Protein AF-A0A453E9M5-F1 (afdb_monomer)

Solvent-accessible surface area (backbone atoms only — not comparable to full-atom values): 5979 Å² total; per-residue (Å²): 137,91,83,79,86,79,77,72,76,74,71,51,73,65,53,68,42,48,50,63,43,42,73,64,14,49,48,66,57,47,83,81,35,66,73,52,43,52,53,64,67,32,86,74,74,57,51,57,67,56,50,50,56,57,51,73,78,44,69,55,86,78,51,45,27,92,80,68,82,53,70,74,56,44,72,76,41,79,74,75,88,73,83,88,74,64,69,67,80,88,134

Sequence (91 aa):
MAAEASSSSAFSEDDSLLRPLAARGWRFRDAADESIQALLHAPPSPSPEALEADLLDTDLRLFGGKSLPDRAAATATKRLFYLHGPIVLQV

Secondary structure (DSSP, 8-state):
------------HHHHHHHHHHHHT--BS-TT-HHHHHHHTPSSPPPHHHHHHHHHTS-HHHHB---SPPHHHHHHSS------S------

Structure (mmCIF, N/CA/C/O backbone):
data_AF-A0A453E9M5-F1
#
_entry.id   AF-A0A453E9M5-F1
#
loop_
_atom_site.group_PDB
_atom_site.id
_atom_site.type_symbol
_atom_site.label_atom_id
_atom_site.label_alt_id
_atom_site.label_comp_id
_atom_site.label_asym_id
_atom_site.label_entity_id
_atom_site.label_seq_id
_atom_site.pdbx_PDB_ins_code
_atom_site.Cartn_x
_atom_site.Cartn_y
_atom_site.Cartn_z
_atom_site.occupancy
_atom_site.B_iso_or_equiv
_atom_site.auth_seq_id
_atom_site.auth_comp_id
_atom_site.auth_asym_id
_atom_site.auth_atom_id
_atom_site.pdbx_PDB_model_num
ATOM 1 N N . MET A 1 1 ? 2.591 46.749 -11.349 1.00 40.81 1 MET A N 1
ATOM 2 C CA . MET A 1 1 ? 2.025 45.899 -12.413 1.00 40.81 1 MET A CA 1
ATOM 3 C C . MET A 1 1 ? 1.955 44.494 -11.841 1.00 40.81 1 MET A C 1
ATOM 5 O O . MET A 1 1 ? 2.984 43.997 -11.405 1.00 40.81 1 MET A O 1
ATOM 9 N N . ALA A 1 2 ? 0.750 43.951 -11.686 1.00 54.38 2 ALA A N 1
ATOM 10 C CA . ALA A 1 2 ? 0.519 42.585 -11.225 1.00 54.38 2 ALA A CA 1
ATOM 11 C C . ALA A 1 2 ? 0.605 41.624 -12.421 1.00 54.38 2 ALA A C 1
ATOM 13 O O . ALA A 1 2 ? 0.095 41.973 -13.483 1.00 54.38 2 ALA A O 1
ATOM 14 N N . ALA A 1 3 ? 1.226 40.458 -12.238 1.00 42.62 3 ALA A N 1
ATOM 15 C CA . ALA A 1 3 ? 1.019 39.246 -13.041 1.00 42.62 3 ALA A CA 1
ATOM 16 C C . ALA A 1 3 ? 1.637 38.069 -12.261 1.00 42.62 3 ALA A C 1
ATOM 18 O O . ALA A 1 3 ? 2.843 38.025 -12.048 1.00 42.62 3 ALA A O 1
ATOM 19 N N . GLU A 1 4 ? 0.811 37.363 -11.495 1.00 37.88 4 GLU A N 1
ATOM 20 C CA . GLU A 1 4 ? 0.271 36.030 -11.811 1.00 37.88 4 GLU A CA 1
ATOM 21 C C . GLU A 1 4 ? 1.140 34.910 -11.230 1.00 37.88 4 GLU A C 1
ATOM 23 O O . GLU A 1 4 ? 2.121 34.443 -11.801 1.00 37.88 4 GLU A O 1
ATOM 28 N N . ALA A 1 5 ? 0.723 34.474 -10.042 1.00 46.59 5 ALA A N 1
ATOM 29 C CA . ALA A 1 5 ? 1.101 33.198 -9.477 1.00 46.59 5 ALA A CA 1
ATOM 30 C C . ALA A 1 5 ? 0.525 32.083 -10.362 1.00 46.59 5 ALA A C 1
ATOM 32 O O . ALA A 1 5 ? -0.596 31.631 -10.151 1.00 46.59 5 ALA A O 1
ATOM 33 N N . SER A 1 6 ? 1.306 31.600 -11.327 1.00 41.66 6 SER A N 1
ATOM 34 C CA . SER A 1 6 ? 1.103 30.252 -11.861 1.00 41.66 6 SER A CA 1
ATOM 35 C C . SER A 1 6 ? 1.638 29.255 -10.838 1.00 41.66 6 SER A C 1
ATOM 37 O O . SER A 1 6 ? 2.715 28.686 -10.977 1.00 41.66 6 SER A O 1
ATOM 39 N N . SER A 1 7 ? 0.869 29.057 -9.768 1.00 45.75 7 SER A N 1
ATOM 40 C CA . SER A 1 7 ? 0.990 27.867 -8.927 1.00 45.75 7 SER A CA 1
ATOM 41 C C . SER A 1 7 ? 0.338 26.701 -9.665 1.00 45.75 7 SER A C 1
ATOM 43 O O . SER A 1 7 ? -0.700 26.188 -9.257 1.00 45.75 7 SER A O 1
ATOM 45 N N . SER A 1 8 ? 0.931 26.298 -10.791 1.00 41.78 8 SER A N 1
ATOM 46 C CA . SER A 1 8 ? 0.707 24.951 -11.293 1.00 41.78 8 SER A CA 1
ATOM 47 C C . SER A 1 8 ? 1.452 24.056 -10.317 1.00 41.78 8 SER A C 1
ATOM 49 O O . SER A 1 8 ? 2.666 23.907 -10.414 1.00 41.78 8 SER A O 1
ATOM 51 N N . SER A 1 9 ? 0.739 23.555 -9.308 1.00 43.97 9 SER A N 1
ATOM 52 C CA . SER A 1 9 ? 1.186 22.419 -8.511 1.00 43.97 9 SER A CA 1
ATOM 53 C C . SER A 1 9 ? 1.486 21.309 -9.510 1.00 43.97 9 SER A C 1
ATOM 55 O O . SER A 1 9 ? 0.570 20.613 -9.943 1.00 43.97 9 SER A O 1
ATOM 57 N N . ALA A 1 10 ? 2.739 21.214 -9.959 1.00 41.97 10 ALA A N 1
ATOM 58 C CA . ALA A 1 10 ? 3.233 20.058 -10.672 1.00 41.97 10 ALA A CA 1
ATOM 59 C C . ALA A 1 10 ? 3.035 18.904 -9.696 1.00 41.97 10 ALA A C 1
ATOM 61 O O . ALA A 1 10 ? 3.772 18.768 -8.723 1.00 41.97 10 ALA A O 1
ATOM 62 N N . PHE A 1 11 ? 1.942 18.168 -9.868 1.00 47.19 11 PHE A N 1
ATOM 63 C CA . PHE A 1 11 ? 1.780 16.901 -9.192 1.00 47.19 11 PHE A CA 1
ATOM 64 C C . PHE A 1 11 ? 2.952 16.063 -9.683 1.00 47.19 11 PHE A C 1
ATOM 66 O O . PHE A 1 11 ? 3.053 15.825 -10.888 1.00 47.19 11 PHE A O 1
ATOM 73 N N . SER A 1 12 ? 3.886 15.733 -8.789 1.00 62.75 12 SER A N 1
ATOM 74 C CA . SER A 1 12 ? 5.003 14.854 -9.124 1.00 62.75 12 SER A CA 1
ATOM 75 C C . SER A 1 12 ? 4.443 13.603 -9.803 1.00 62.75 12 SER A C 1
ATOM 77 O O . SER A 1 12 ? 3.357 13.152 -9.434 1.00 62.75 12 SER A O 1
ATOM 79 N N . GLU A 1 13 ? 5.135 13.045 -10.796 1.00 67.94 13 GLU A N 1
ATOM 80 C CA . GLU A 1 13 ? 4.691 11.813 -11.469 1.00 67.94 13 GLU A CA 1
ATOM 81 C C . GLU A 1 13 ? 4.394 10.697 -10.448 1.00 67.94 13 GLU A C 1
ATOM 83 O O . GLU A 1 13 ? 3.404 9.979 -10.582 1.00 67.94 13 GLU A O 1
ATOM 88 N N . ASP A 1 14 ? 5.137 10.670 -9.343 1.00 76.62 14 ASP A N 1
ATOM 89 C CA . ASP A 1 14 ? 4.906 9.837 -8.161 1.00 76.62 14 ASP A CA 1
ATOM 90 C C . ASP A 1 14 ? 3.483 9.960 -7.597 1.00 76.62 14 ASP A C 1
ATOM 92 O O . ASP A 1 14 ? 2.838 8.963 -7.281 1.00 76.62 14 ASP A O 1
ATOM 96 N N . ASP A 1 15 ? 2.939 11.175 -7.515 1.00 81.19 15 ASP A N 1
ATOM 97 C CA . ASP A 1 15 ? 1.580 11.428 -7.028 1.00 81.19 15 ASP A CA 1
ATOM 98 C C . ASP A 1 15 ? 0.538 10.809 -7.977 1.00 81.19 15 ASP A C 1
ATOM 100 O O . ASP A 1 15 ? -0.519 10.354 -7.543 1.00 81.19 15 ASP A O 1
ATOM 104 N N . SER A 1 16 ? 0.844 10.693 -9.274 1.00 87.31 16 SER A N 1
ATOM 105 C CA . SER A 1 16 ? -0.040 10.023 -10.235 1.00 87.31 1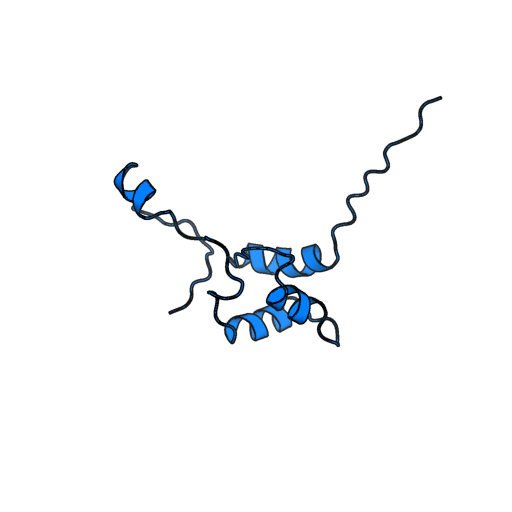6 SER A CA 1
ATOM 106 C C . SER A 1 16 ? -0.105 8.500 -10.041 1.00 87.31 16 SER A C 1
ATOM 108 O O . SER A 1 16 ? -1.170 7.918 -10.253 1.00 87.31 16 SER A O 1
ATOM 110 N N . LEU A 1 17 ? 0.980 7.870 -9.570 1.00 90.00 17 LEU A N 1
ATOM 111 C CA . LEU A 1 17 ? 1.053 6.430 -9.283 1.00 90.00 17 LEU A CA 1
ATOM 112 C C . LEU A 1 17 ? 0.551 6.087 -7.873 1.00 90.00 17 LEU A C 1
ATOM 114 O O . LEU A 1 17 ? -0.151 5.091 -7.681 1.00 90.00 17 LEU A O 1
ATOM 118 N N . LEU A 1 18 ? 0.850 6.934 -6.884 1.00 91.56 18 LEU A N 1
ATOM 119 C CA . LEU A 1 18 ? 0.466 6.714 -5.488 1.00 91.56 18 LEU A CA 1
ATOM 120 C C . LEU A 1 18 ? -1.020 6.996 -5.225 1.00 91.56 18 LEU A C 1
ATOM 122 O O . LEU A 1 18 ? -1.624 6.346 -4.367 1.00 91.56 18 LEU A O 1
ATOM 126 N N . ARG A 1 19 ? -1.654 7.921 -5.960 1.00 92.56 19 ARG A N 1
ATOM 127 C CA . ARG A 1 19 ? -3.088 8.235 -5.798 1.00 92.56 19 ARG A CA 1
ATOM 128 C C . ARG A 1 19 ? -4.013 7.030 -6.028 1.00 92.56 19 ARG A C 1
ATOM 130 O O . ARG A 1 19 ? -4.856 6.784 -5.160 1.00 92.56 19 ARG A O 1
ATOM 137 N N . PRO A 1 20 ? -3.896 6.263 -7.131 1.00 94.81 20 PRO A N 1
ATOM 138 C CA . PRO A 1 20 ? -4.670 5.037 -7.321 1.00 94.81 20 PRO A CA 1
ATOM 139 C C . PRO A 1 20 ? -4.488 4.026 -6.184 1.00 94.81 20 PRO A C 1
ATOM 141 O O . PRO A 1 20 ? -5.471 3.462 -5.705 1.00 94.81 20 PRO A O 1
ATOM 144 N N . LEU A 1 21 ? -3.255 3.841 -5.702 1.00 94.94 21 LEU A N 1
ATOM 145 C CA . LEU A 1 21 ? -2.943 2.939 -4.588 1.00 94.94 21 LEU A CA 1
ATOM 146 C C . LEU A 1 21 ? -3.602 3.413 -3.285 1.00 94.94 21 LEU A C 1
ATOM 148 O O . LEU A 1 21 ? -4.226 2.628 -2.569 1.00 94.94 21 LEU A O 1
ATOM 152 N N . ALA A 1 22 ? -3.557 4.716 -3.001 1.00 93.75 22 ALA A N 1
ATOM 153 C CA . ALA A 1 22 ? -4.228 5.296 -1.842 1.00 93.75 22 ALA A CA 1
ATOM 154 C C . ALA A 1 22 ? -5.754 5.090 -1.888 1.00 93.75 22 ALA A C 1
ATOM 156 O O . ALA A 1 22 ? -6.366 4.802 -0.857 1.00 93.75 22 ALA A O 1
ATOM 157 N N . ALA A 1 23 ? -6.370 5.174 -3.074 1.00 94.88 23 ALA A N 1
ATOM 158 C CA . ALA A 1 23 ? -7.792 4.877 -3.265 1.00 94.88 23 ALA A CA 1
ATOM 159 C C . ALA A 1 23 ? -8.133 3.392 -3.022 1.00 94.88 23 ALA A C 1
ATOM 161 O O . ALA A 1 23 ? -9.244 3.084 -2.589 1.00 94.88 23 ALA A O 1
ATOM 162 N N . ARG A 1 24 ? -7.173 2.482 -3.241 1.00 95.88 24 ARG A N 1
ATOM 163 C CA . ARG A 1 24 ? -7.278 1.041 -2.933 1.00 95.88 24 ARG A CA 1
ATOM 164 C C . ARG A 1 24 ? -7.007 0.715 -1.456 1.00 95.88 24 ARG A C 1
ATOM 166 O O . ARG A 1 24 ? -7.246 -0.407 -1.024 1.00 95.88 24 ARG A O 1
ATOM 173 N N . GLY A 1 25 ? -6.583 1.696 -0.655 1.00 95.62 25 GLY A N 1
ATOM 174 C CA . GLY A 1 25 ? -6.375 1.553 0.790 1.00 95.62 25 GLY A CA 1
ATOM 175 C C . GLY A 1 25 ? -4.914 1.446 1.225 1.00 95.62 25 GLY A C 1
ATOM 176 O O . GLY A 1 25 ? -4.660 1.282 2.423 1.00 95.62 25 GLY A O 1
ATOM 177 N N . TRP A 1 26 ? -3.959 1.571 0.300 1.00 95.62 26 TRP A N 1
ATOM 178 C CA . TRP A 1 26 ? -2.541 1.658 0.642 1.00 95.62 26 TRP A CA 1
ATOM 179 C C . TRP A 1 26 ? -2.241 2.933 1.426 1.00 95.62 26 TRP A C 1
ATOM 181 O O . TRP A 1 26 ? -2.802 4.004 1.176 1.00 95.62 26 TRP A O 1
ATOM 191 N N . ARG A 1 27 ? -1.334 2.821 2.397 1.00 94.06 27 ARG A N 1
ATOM 192 C CA . ARG A 1 27 ? -0.851 3.949 3.193 1.00 94.06 27 ARG A CA 1
ATOM 193 C C . ARG A 1 27 ? 0.665 3.915 3.232 1.00 94.06 27 ARG A C 1
ATOM 195 O O . ARG A 1 27 ? 1.244 2.986 3.782 1.00 94.06 27 ARG A O 1
ATOM 202 N N . PHE A 1 28 ? 1.281 4.953 2.685 1.00 92.31 28 PHE A N 1
ATOM 203 C CA . PHE A 1 28 ? 2.728 5.147 2.663 1.00 92.31 28 PHE A CA 1
ATOM 204 C C . PHE A 1 28 ? 3.132 6.057 3.823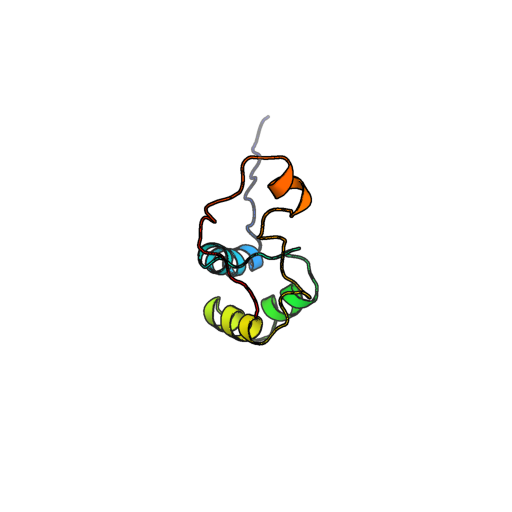 1.00 92.31 28 PHE A C 1
ATOM 206 O O . PHE A 1 28 ? 2.398 6.984 4.173 1.00 92.31 28 PHE A O 1
ATOM 213 N N . ARG A 1 29 ? 4.259 5.759 4.470 1.00 90.88 29 ARG A N 1
ATOM 214 C CA . ARG A 1 29 ? 4.794 6.562 5.579 1.00 90.88 29 ARG A CA 1
ATOM 215 C C . ARG A 1 29 ? 5.328 7.887 5.078 1.00 90.88 29 ARG A C 1
ATOM 217 O O . ARG A 1 29 ? 5.023 8.925 5.655 1.00 90.88 29 ARG A O 1
ATOM 224 N N . ASP A 1 30 ? 6.124 7.792 4.027 1.00 85.31 30 ASP A N 1
ATOM 225 C CA . ASP A 1 30 ? 6.746 8.896 3.332 1.00 85.31 30 ASP A CA 1
ATOM 226 C C . ASP A 1 30 ? 6.766 8.542 1.844 1.00 85.31 30 ASP A C 1
ATOM 228 O O . ASP A 1 30 ? 7.151 7.433 1.474 1.00 85.31 30 ASP A O 1
ATOM 232 N N . ALA A 1 31 ? 6.308 9.461 0.998 1.00 79.75 31 ALA A N 1
ATOM 233 C CA . ALA A 1 31 ? 6.400 9.287 -0.447 1.00 79.75 31 ALA A CA 1
ATOM 234 C C . ALA A 1 31 ? 7.860 9.371 -0.924 1.00 79.75 31 ALA A C 1
ATOM 236 O O . ALA A 1 31 ? 8.179 8.818 -1.969 1.00 79.75 31 ALA A O 1
ATOM 237 N N . ALA A 1 32 ? 8.740 10.014 -0.147 1.00 83.56 32 ALA A N 1
ATOM 238 C CA . ALA A 1 32 ? 10.174 10.109 -0.399 1.00 83.56 32 ALA A CA 1
ATOM 239 C C . ALA A 1 32 ? 10.986 8.945 0.206 1.00 83.56 32 ALA A C 1
ATOM 241 O O . ALA A 1 32 ? 12.215 8.992 0.194 1.00 83.56 32 ALA A O 1
ATOM 242 N N . ASP A 1 33 ? 10.330 7.913 0.750 1.00 85.62 33 ASP A N 1
ATOM 243 C CA . ASP A 1 33 ? 11.014 6.720 1.253 1.00 85.62 33 ASP A CA 1
ATOM 244 C C . ASP A 1 33 ? 11.813 6.044 0.126 1.00 85.62 33 ASP A C 1
ATOM 246 O O . ASP A 1 33 ? 11.270 5.795 -0.951 1.00 85.62 33 ASP A O 1
ATOM 250 N N . GLU A 1 34 ? 13.090 5.730 0.365 1.00 86.25 34 GLU A N 1
ATOM 251 C CA . GLU A 1 34 ? 13.988 5.186 -0.664 1.00 86.25 34 GLU A CA 1
ATOM 252 C C . GLU A 1 34 ? 13.462 3.885 -1.281 1.00 86.25 34 GLU A C 1
ATOM 254 O O . GLU A 1 34 ? 13.644 3.662 -2.476 1.00 86.25 34 GLU A O 1
ATOM 259 N N . SER A 1 35 ? 12.775 3.039 -0.503 1.00 85.19 35 SER A N 1
ATOM 260 C CA . SER A 1 35 ? 12.208 1.790 -1.021 1.00 85.19 35 SER A CA 1
ATOM 261 C C . SER A 1 35 ? 11.034 2.042 -1.968 1.00 85.19 35 SER A C 1
ATOM 263 O O . SER A 1 35 ? 10.912 1.371 -2.991 1.00 85.19 35 SER A O 1
ATOM 265 N N . ILE A 1 36 ? 10.218 3.060 -1.684 1.00 87.94 36 ILE A N 1
ATOM 266 C CA . ILE A 1 36 ? 9.112 3.482 -2.551 1.00 87.94 36 ILE A CA 1
ATOM 267 C C . ILE A 1 36 ? 9.634 4.196 -3.790 1.00 87.94 36 ILE A C 1
ATOM 269 O O . ILE A 1 36 ? 9.211 3.883 -4.898 1.00 87.94 36 ILE A O 1
ATOM 273 N N . GLN A 1 37 ? 10.589 5.103 -3.620 1.00 89.62 37 GLN A N 1
ATOM 274 C CA . GLN A 1 37 ? 11.223 5.834 -4.713 1.00 89.62 37 GLN A CA 1
ATOM 275 C C . GLN A 1 37 ? 11.950 4.889 -5.681 1.00 89.62 37 GLN A C 1
ATOM 277 O O . GLN A 1 37 ? 11.848 5.053 -6.896 1.00 89.62 37 GLN A O 1
ATOM 282 N N . ALA A 1 38 ? 12.615 3.846 -5.170 1.00 88.75 38 ALA A N 1
ATOM 283 C CA . ALA A 1 38 ? 13.242 2.822 -6.003 1.00 88.75 38 ALA A CA 1
ATOM 284 C C . ALA A 1 38 ? 12.226 2.065 -6.872 1.00 88.75 38 ALA A C 1
ATOM 286 O O . ALA A 1 38 ? 12.520 1.783 -8.032 1.00 88.75 38 ALA A O 1
ATOM 287 N N . LEU A 1 39 ? 11.037 1.767 -6.337 1.00 87.88 39 LEU A N 1
ATOM 288 C CA . LEU A 1 39 ? 9.966 1.113 -7.090 1.00 87.88 39 LEU A CA 1
ATOM 289 C C . LEU A 1 39 ? 9.310 2.071 -8.095 1.00 87.88 39 LEU A C 1
ATOM 291 O O . LEU A 1 39 ? 9.114 1.700 -9.247 1.00 87.88 39 LEU A O 1
ATOM 295 N N . LEU A 1 40 ? 9.028 3.318 -7.702 1.00 88.50 40 LEU A N 1
ATOM 296 C CA . LEU A 1 40 ? 8.420 4.340 -8.570 1.00 88.50 40 LEU A CA 1
ATOM 297 C C . LEU A 1 40 ? 9.278 4.665 -9.800 1.00 88.50 40 LEU A C 1
ATOM 299 O O . LEU A 1 40 ? 8.747 4.909 -10.885 1.00 88.50 40 LEU A O 1
ATOM 303 N N . HIS A 1 41 ? 10.601 4.647 -9.638 1.00 89.06 41 HIS A N 1
ATOM 304 C CA . HIS A 1 41 ? 11.561 4.960 -10.696 1.00 89.06 41 HIS A CA 1
ATOM 305 C C . HIS A 1 41 ? 12.233 3.723 -11.308 1.00 89.06 41 HIS A C 1
ATOM 307 O O . HIS A 1 41 ? 13.184 3.863 -12.085 1.00 89.06 41 HIS A O 1
ATOM 313 N N . ALA A 1 42 ? 11.753 2.515 -10.994 1.00 87.44 42 ALA A N 1
ATOM 314 C CA . ALA A 1 42 ? 12.239 1.293 -11.619 1.00 87.44 42 ALA A CA 1
ATOM 315 C C . ALA A 1 42 ? 11.975 1.338 -13.140 1.00 87.44 42 ALA A C 1
ATOM 317 O O . ALA A 1 42 ? 10.873 1.696 -13.556 1.00 87.44 42 ALA A O 1
ATOM 318 N N . PRO A 1 43 ? 12.961 1.016 -13.999 1.00 82.88 43 PRO A N 1
ATOM 319 C CA . PRO A 1 43 ? 12.750 0.940 -15.439 1.00 82.88 43 PRO A CA 1
ATOM 320 C C . PRO A 1 43 ? 12.232 -0.450 -15.863 1.00 82.88 43 PRO A C 1
ATOM 322 O O . PRO A 1 43 ? 12.823 -1.461 -15.475 1.00 82.88 43 PRO A O 1
ATOM 325 N N . PRO A 1 44 ? 11.216 -0.529 -16.745 1.00 85.69 44 PRO A N 1
ATOM 326 C CA . PRO A 1 44 ? 10.417 0.580 -17.274 1.00 85.69 44 PRO A CA 1
ATOM 327 C C . PRO A 1 44 ? 9.489 1.171 -16.204 1.00 85.69 44 PRO A C 1
ATOM 329 O O . PRO A 1 44 ? 9.048 0.434 -15.328 1.00 85.69 44 PRO A O 1
ATOM 332 N N . SER A 1 45 ? 9.166 2.469 -16.321 1.00 84.50 45 SER A N 1
ATOM 333 C CA . SER A 1 45 ? 8.257 3.151 -15.384 1.00 84.50 45 SER A CA 1
ATOM 334 C C . SER A 1 45 ? 6.991 2.308 -15.161 1.00 84.50 45 SER A C 1
ATOM 336 O O . SER A 1 45 ? 6.330 1.947 -16.146 1.00 84.50 45 SER A O 1
ATOM 338 N N . PRO A 1 46 ? 6.681 1.936 -13.906 1.00 89.25 46 PRO A N 1
ATOM 339 C CA . PRO A 1 46 ? 5.634 0.968 -13.627 1.00 89.25 46 PRO A CA 1
ATOM 340 C C . PRO A 1 46 ? 4.245 1.588 -13.788 1.00 89.25 46 PRO A C 1
ATOM 342 O O . PRO A 1 46 ? 4.027 2.771 -13.523 1.00 89.25 46 PRO A O 1
ATOM 345 N N . SER A 1 47 ? 3.264 0.766 -14.166 1.00 92.06 47 SER A N 1
ATOM 346 C CA . SER A 1 47 ? 1.857 1.134 -13.986 1.00 92.06 47 SER A CA 1
ATOM 347 C C . SER A 1 47 ? 1.459 0.999 -12.507 1.00 92.06 47 SER A C 1
ATOM 349 O O . SER A 1 47 ? 2.121 0.267 -11.764 1.00 92.06 47 SER A O 1
ATOM 351 N N . PRO A 1 48 ? 0.355 1.625 -12.057 1.00 92.00 48 PRO A N 1
ATOM 352 C CA . PRO A 1 48 ? -0.133 1.455 -10.687 1.00 92.00 48 PRO A CA 1
ATOM 353 C C . PRO A 1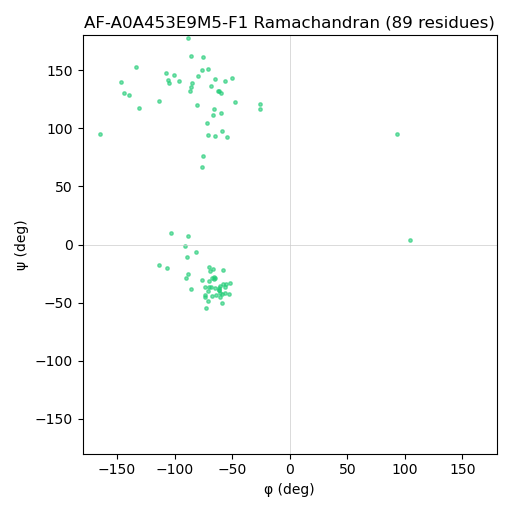 48 ? -0.372 -0.010 -10.295 1.00 92.00 48 PRO A C 1
ATOM 355 O O . PRO A 1 48 ? -0.161 -0.380 -9.148 1.00 92.00 48 PRO A O 1
ATOM 358 N N . GLU A 1 49 ? -0.806 -0.852 -11.235 1.00 94.62 49 GLU A N 1
ATOM 359 C CA . GLU A 1 49 ? -1.033 -2.289 -11.029 1.00 94.62 49 GLU A CA 1
ATOM 360 C C . GLU A 1 49 ? 0.274 -3.071 -10.876 1.00 94.62 49 GLU A C 1
ATOM 362 O O . GLU A 1 49 ? 0.344 -3.971 -10.046 1.00 94.62 49 GLU A O 1
ATOM 367 N N . ALA A 1 50 ? 1.302 -2.732 -11.661 1.00 93.19 50 ALA A N 1
ATOM 368 C CA . ALA A 1 50 ? 2.619 -3.353 -11.538 1.00 93.19 50 ALA A CA 1
ATOM 369 C C . ALA A 1 50 ? 3.277 -2.972 -10.206 1.00 93.19 50 ALA A C 1
ATOM 371 O O . ALA A 1 50 ? 3.744 -3.843 -9.481 1.00 93.19 50 ALA A O 1
ATOM 372 N N . LEU A 1 51 ? 3.205 -1.689 -9.840 1.00 93.38 51 LEU A N 1
ATOM 373 C CA . LEU A 1 51 ? 3.685 -1.210 -8.548 1.00 93.38 51 LEU A CA 1
ATOM 374 C C . LEU A 1 51 ? 2.933 -1.874 -7.387 1.00 93.38 51 LEU A C 1
ATOM 376 O O . LEU A 1 51 ? 3.551 -2.272 -6.407 1.00 93.38 51 LEU A O 1
ATOM 380 N N . GLU A 1 52 ? 1.609 -2.031 -7.488 1.00 94.94 52 GLU A N 1
ATOM 381 C CA . GLU A 1 52 ? 0.838 -2.760 -6.477 1.00 94.94 52 GLU A CA 1
ATOM 382 C C . GLU A 1 52 ? 1.320 -4.205 -6.321 1.00 94.94 52 GLU A C 1
ATOM 384 O O . GLU A 1 52 ? 1.452 -4.670 -5.193 1.00 94.94 52 GLU A O 1
ATOM 389 N N . ALA A 1 53 ? 1.612 -4.899 -7.425 1.00 94.62 53 ALA A N 1
ATOM 390 C CA . ALA A 1 53 ? 2.124 -6.266 -7.388 1.00 94.62 53 ALA A CA 1
ATOM 391 C C . ALA A 1 53 ? 3.469 -6.358 -6.649 1.00 94.62 53 ALA A C 1
ATOM 393 O O . ALA A 1 53 ? 3.611 -7.203 -5.771 1.00 94.62 53 ALA A O 1
ATOM 394 N N . ASP A 1 54 ? 4.404 -5.445 -6.920 1.00 93.19 54 ASP A N 1
ATOM 395 C CA . ASP A 1 54 ? 5.698 -5.411 -6.224 1.00 93.19 54 ASP A CA 1
ATOM 396 C C . ASP A 1 54 ? 5.539 -5.094 -4.724 1.00 93.19 54 ASP A C 1
ATOM 398 O O . ASP A 1 54 ? 6.222 -5.661 -3.863 1.00 93.19 54 ASP A O 1
ATOM 402 N N . LEU A 1 55 ? 4.600 -4.206 -4.378 1.00 94.12 55 LEU A N 1
ATOM 403 C CA . LEU A 1 55 ? 4.305 -3.860 -2.986 1.00 94.12 55 LEU A CA 1
ATOM 404 C C . LEU A 1 55 ? 3.674 -5.023 -2.208 1.00 94.12 55 LEU A C 1
ATOM 406 O O . LEU A 1 55 ? 3.872 -5.097 -0.996 1.00 94.12 55 LEU A O 1
ATOM 410 N N . LEU A 1 56 ? 2.937 -5.926 -2.866 1.00 95.19 56 LEU A N 1
ATOM 411 C CA . LEU A 1 56 ? 2.364 -7.119 -2.223 1.00 95.19 56 LEU A CA 1
ATOM 412 C C . LEU A 1 56 ? 3.439 -8.099 -1.735 1.00 95.19 56 LEU A C 1
ATOM 414 O O . LEU A 1 56 ? 3.219 -8.782 -0.735 1.00 95.19 56 LEU A O 1
ATOM 418 N N . ASP A 1 57 ? 4.595 -8.133 -2.400 1.00 94.19 57 ASP A N 1
ATOM 419 C CA . ASP A 1 57 ? 5.738 -8.974 -2.027 1.00 94.19 57 ASP A CA 1
ATOM 420 C C . ASP A 1 57 ? 6.723 -8.266 -1.074 1.00 94.19 57 ASP A C 1
ATOM 422 O O . ASP A 1 57 ? 7.716 -8.853 -0.631 1.00 94.19 57 ASP A O 1
ATOM 426 N N . THR A 1 58 ? 6.451 -7.007 -0.719 1.00 92.50 58 THR A N 1
ATOM 427 C CA . THR A 1 58 ? 7.324 -6.182 0.123 1.00 92.50 58 THR A CA 1
ATOM 428 C C . THR A 1 58 ? 6.769 -6.049 1.544 1.00 92.50 58 THR A C 1
ATOM 430 O O . THR A 1 58 ? 5.578 -5.840 1.755 1.00 92.50 58 THR A O 1
ATOM 433 N N . ASP A 1 59 ? 7.643 -6.115 2.556 1.00 94.00 59 ASP A N 1
ATOM 434 C CA . ASP A 1 59 ? 7.240 -5.929 3.955 1.00 94.00 59 ASP A CA 1
ATOM 435 C C . ASP A 1 59 ? 6.747 -4.491 4.204 1.00 94.00 59 ASP A C 1
ATOM 437 O O . ASP A 1 59 ? 7.506 -3.520 4.145 1.00 94.00 59 ASP A O 1
ATOM 441 N N . LEU A 1 60 ? 5.470 -4.361 4.558 1.00 94.12 60 LEU A N 1
ATOM 442 C CA . LEU A 1 60 ? 4.767 -3.121 4.864 1.00 94.12 60 LEU A CA 1
ATOM 443 C C . LEU A 1 60 ? 5.428 -2.338 6.005 1.00 94.12 60 LEU A C 1
ATOM 445 O O . LEU A 1 60 ? 5.243 -1.131 6.108 1.00 94.12 60 LEU A O 1
ATOM 449 N N . ARG A 1 61 ? 6.230 -2.962 6.875 1.00 92.50 61 ARG A N 1
ATOM 450 C CA . ARG A 1 61 ? 6.980 -2.237 7.917 1.00 92.50 61 ARG A CA 1
ATOM 451 C C . ARG A 1 61 ? 8.107 -1.383 7.345 1.00 92.50 61 ARG A C 1
ATOM 453 O O . ARG A 1 61 ? 8.550 -0.462 8.034 1.00 92.50 61 ARG A O 1
ATOM 460 N N . LEU A 1 62 ? 8.558 -1.655 6.123 1.00 91.94 62 LEU A N 1
ATOM 461 C CA . LEU A 1 62 ? 9.611 -0.884 5.467 1.00 91.94 62 LEU A CA 1
ATOM 462 C C . LEU A 1 62 ? 9.069 0.484 5.044 1.00 91.94 62 LEU A C 1
ATOM 464 O O . LEU A 1 62 ? 9.554 1.497 5.538 1.00 91.94 62 LEU A O 1
ATOM 468 N N . PHE A 1 63 ? 7.971 0.500 4.287 1.00 91.88 63 PHE A N 1
ATOM 469 C CA . PHE A 1 63 ? 7.431 1.715 3.664 1.00 91.88 63 PHE A CA 1
ATOM 470 C C . PHE A 1 63 ? 6.068 2.179 4.200 1.00 91.88 63 PHE A C 1
ATOM 472 O O . PHE A 1 63 ? 5.647 3.318 3.984 1.00 9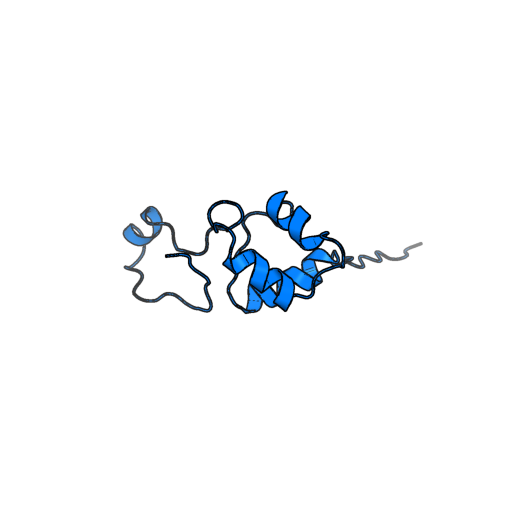1.88 63 PHE A O 1
ATOM 479 N N . GLY A 1 64 ? 5.331 1.301 4.877 1.00 93.12 64 GLY A N 1
ATOM 480 C CA . GLY A 1 64 ? 3.946 1.521 5.271 1.00 93.12 64 GLY A CA 1
ATOM 481 C C . GLY A 1 64 ? 3.791 2.603 6.335 1.00 93.12 64 GLY A C 1
ATOM 482 O O . GLY A 1 64 ? 4.540 2.682 7.321 1.00 93.12 64 GLY A O 1
ATOM 483 N N . GLY A 1 65 ? 2.785 3.447 6.117 1.00 91.50 65 GLY A N 1
ATOM 484 C CA . GLY A 1 65 ? 2.343 4.493 7.029 1.00 91.50 65 GLY A CA 1
ATOM 485 C C . GLY A 1 65 ? 1.358 3.967 8.070 1.0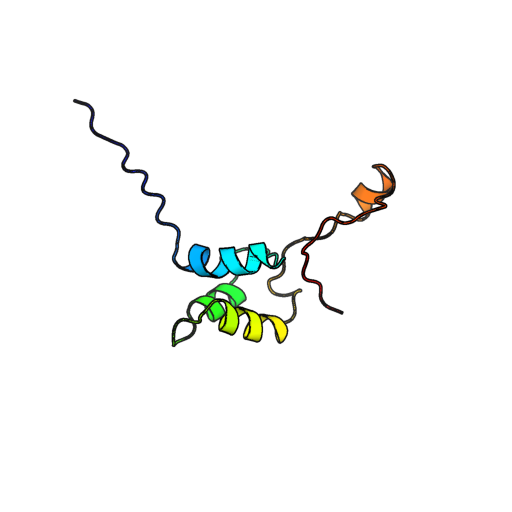0 91.50 65 GLY A C 1
ATOM 486 O O . GLY A 1 65 ? 0.739 2.916 7.908 1.00 91.50 65 GLY A O 1
ATOM 487 N N . LYS A 1 66 ? 1.176 4.722 9.159 1.00 90.19 66 LYS A N 1
ATOM 488 C CA . LYS A 1 66 ? 0.193 4.374 10.195 1.00 90.19 66 LYS A CA 1
ATOM 489 C C . LYS A 1 66 ? -1.224 4.487 9.620 1.00 90.19 66 LYS A C 1
ATOM 491 O O . LYS A 1 66 ? -1.688 5.586 9.338 1.00 90.19 66 LYS A O 1
ATOM 496 N N . SER A 1 67 ? -1.903 3.354 9.469 1.00 88.56 67 SER A N 1
ATOM 497 C CA . SER A 1 67 ? -3.290 3.267 8.986 1.00 88.56 67 SER A CA 1
ATOM 498 C C . SER A 1 67 ? -4.294 2.929 10.091 1.00 88.56 67 SER A C 1
ATOM 500 O O . SER A 1 67 ? -5.485 3.203 9.951 1.00 88.56 67 SER A O 1
ATOM 502 N N . LEU A 1 68 ? -3.815 2.357 11.201 1.00 88.75 68 LEU A N 1
ATOM 503 C CA . LEU A 1 68 ? -4.638 1.951 12.333 1.00 88.75 68 LEU A CA 1
ATOM 504 C C . LEU A 1 68 ? -4.580 2.978 13.477 1.00 88.75 68 LEU A C 1
ATOM 506 O O . LEU A 1 68 ? -3.527 3.580 13.712 1.00 88.75 68 LEU A O 1
ATOM 510 N N . PRO A 1 69 ? -5.688 3.164 14.216 1.00 83.69 69 PRO A N 1
ATOM 511 C CA . PRO A 1 69 ? -5.730 4.018 15.397 1.00 83.69 69 PRO A CA 1
ATOM 512 C C . PRO A 1 69 ? -4.696 3.604 16.446 1.00 83.69 69 PRO A C 1
ATOM 514 O O . PRO A 1 69 ? -4.499 2.415 16.703 1.00 83.69 69 PRO A O 1
ATOM 517 N N . ASP A 1 70 ? -4.063 4.589 17.085 1.00 80.88 70 ASP A N 1
ATOM 518 C CA . ASP A 1 70 ? -3.125 4.324 18.174 1.00 80.88 70 ASP A CA 1
ATOM 519 C C . ASP A 1 70 ? -3.852 3.632 19.334 1.00 80.88 70 ASP A C 1
ATOM 521 O O . ASP A 1 70 ? -4.908 4.078 19.794 1.00 80.88 70 ASP A O 1
ATOM 525 N N . ARG A 1 71 ? -3.261 2.546 19.835 1.00 70.50 71 ARG A N 1
ATOM 526 C CA . ARG A 1 71 ? -3.771 1.772 20.965 1.00 70.50 71 ARG A CA 1
ATOM 527 C C . ARG A 1 71 ? -3.971 2.646 22.206 1.00 70.50 71 ARG A C 1
ATOM 529 O O . ARG A 1 71 ? -4.950 2.440 22.919 1.00 70.50 71 ARG A O 1
ATOM 536 N N . ALA A 1 72 ? -3.096 3.628 22.437 1.00 64.56 72 ALA A N 1
ATOM 537 C CA . ALA A 1 72 ? -3.224 4.561 23.559 1.00 64.56 72 ALA A CA 1
ATOM 538 C C . ALA A 1 72 ? -4.426 5.513 23.394 1.00 64.56 72 ALA A C 1
ATOM 540 O O . ALA A 1 72 ? -5.141 5.804 24.357 1.00 64.56 72 ALA A O 1
ATOM 541 N N . ALA A 1 73 ? -4.705 5.944 22.161 1.00 62.25 73 ALA A N 1
ATOM 542 C CA . ALA A 1 73 ? -5.860 6.779 21.841 1.00 62.25 73 ALA A CA 1
ATOM 543 C C . ALA A 1 73 ? -7.180 5.982 21.887 1.00 62.25 73 ALA A C 1
ATOM 545 O O . ALA A 1 73 ? -8.192 6.493 22.372 1.00 62.25 73 ALA A O 1
ATOM 546 N N . ALA A 1 74 ? -7.155 4.712 21.467 1.00 59.72 74 ALA A N 1
ATOM 547 C CA . ALA A 1 74 ? -8.304 3.803 21.458 1.00 59.72 74 ALA A CA 1
ATOM 548 C C . ALA A 1 74 ? -8.816 3.426 22.862 1.00 59.72 74 ALA A C 1
ATOM 550 O O . ALA A 1 74 ? -9.962 3.002 23.006 1.00 59.72 74 ALA A O 1
ATOM 551 N N . THR A 1 75 ? -7.979 3.562 23.897 1.00 58.66 75 THR A N 1
ATOM 552 C CA . THR A 1 75 ? -8.381 3.372 25.301 1.00 58.66 75 THR A CA 1
ATOM 553 C C . THR A 1 75 ? -8.920 4.643 25.957 1.00 58.66 75 THR A C 1
ATOM 555 O O . THR A 1 75 ? -9.699 4.546 26.902 1.00 58.66 75 THR A O 1
ATOM 558 N N . ALA A 1 76 ? -8.516 5.824 25.473 1.00 60.66 76 ALA A N 1
ATOM 559 C CA . ALA A 1 76 ? -8.917 7.122 26.025 1.00 60.66 76 ALA A CA 1
ATOM 560 C C . ALA A 1 76 ? -10.199 7.679 25.382 1.00 60.66 76 ALA A C 1
ATOM 562 O O . ALA A 1 76 ? -10.968 8.396 26.020 1.00 60.66 76 ALA A O 1
ATOM 563 N N . THR A 1 77 ? -10.451 7.331 24.121 1.00 56.38 77 THR A N 1
ATOM 564 C CA . THR A 1 77 ? -11.689 7.654 23.406 1.00 56.38 77 THR A CA 1
ATOM 565 C C . THR A 1 77 ? -12.529 6.396 23.234 1.00 56.38 77 THR A C 1
ATOM 567 O O . THR A 1 77 ? -11.986 5.299 23.173 1.00 56.38 77 THR A O 1
ATOM 570 N N . LYS A 1 78 ? -13.862 6.560 23.242 1.00 61.03 78 LYS A N 1
ATOM 571 C CA . LYS A 1 78 ? -14.884 5.510 23.068 1.00 61.03 78 LYS A CA 1
ATOM 572 C C . LYS A 1 78 ? -14.338 4.328 22.262 1.00 61.03 78 LYS A C 1
ATOM 574 O O . LYS A 1 78 ? -13.944 4.542 21.119 1.00 61.03 78 LYS A O 1
ATOM 579 N N . ARG A 1 79 ? -14.349 3.125 22.861 1.00 62.94 79 ARG A N 1
ATOM 580 C CA . ARG A 1 79 ? -14.040 1.836 22.210 1.00 62.94 79 ARG A CA 1
ATOM 581 C C . ARG A 1 79 ? -14.327 1.927 20.711 1.00 62.94 79 ARG A C 1
ATOM 583 O O . ARG A 1 79 ? -15.468 2.164 20.320 1.00 62.94 79 ARG A O 1
ATOM 590 N N . LEU A 1 80 ? -13.296 1.782 19.888 1.00 67.00 80 LEU A N 1
ATOM 591 C CA . LEU A 1 80 ? -13.461 1.790 18.442 1.00 67.00 80 LEU A CA 1
ATOM 592 C C . LEU A 1 80 ? -14.137 0.477 18.045 1.00 67.00 80 LEU A C 1
ATOM 594 O O . LEU A 1 80 ? -13.522 -0.584 18.090 1.00 67.00 80 LEU A O 1
ATOM 598 N N . PHE A 1 81 ? -15.426 0.547 17.725 1.00 74.69 81 PHE A N 1
ATOM 599 C CA . PHE A 1 81 ? -16.220 -0.611 17.302 1.00 74.69 81 PHE A CA 1
ATOM 600 C C . PHE A 1 81 ? -16.171 -0.839 15.787 1.00 74.69 81 PHE A C 1
ATOM 602 O O . PHE A 1 81 ? -16.644 -1.867 15.312 1.00 74.69 81 PHE A O 1
ATOM 609 N N . TYR A 1 82 ? -15.630 0.120 15.031 1.00 83.00 82 TYR A N 1
ATOM 610 C CA . TYR A 1 82 ? -15.640 0.095 13.576 1.00 83.00 82 TYR A CA 1
ATOM 611 C C . TYR A 1 82 ? -14.382 0.744 12.990 1.00 83.00 82 TYR A C 1
ATOM 613 O O . TYR A 1 82 ? -13.928 1.781 13.475 1.00 83.00 82 TYR A O 1
ATOM 621 N N . LEU A 1 83 ? -13.846 0.133 11.933 1.00 86.38 83 LEU A N 1
ATOM 622 C CA . LEU A 1 83 ? -12.764 0.666 11.110 1.00 86.38 83 LEU A CA 1
ATOM 623 C C . LEU A 1 83 ? -13.323 0.951 9.713 1.00 86.38 83 LEU A C 1
ATOM 625 O O . LEU A 1 83 ? -13.870 0.059 9.068 1.00 86.38 83 LEU A O 1
ATOM 629 N N . HIS A 1 84 ? -13.194 2.196 9.249 1.00 86.94 84 HIS A N 1
ATOM 630 C CA . HIS A 1 84 ? -13.624 2.584 7.906 1.00 86.94 84 HIS A CA 1
ATOM 631 C C . HIS A 1 84 ? -12.563 2.182 6.877 1.00 86.94 84 HIS A C 1
ATOM 633 O O . HIS A 1 84 ? -11.423 2.633 6.956 1.00 86.94 84 HIS A O 1
ATOM 639 N N . GLY A 1 85 ? -12.952 1.335 5.923 1.00 89.25 85 GLY A N 1
ATOM 640 C CA . GLY A 1 85 ? -12.113 0.928 4.796 1.00 89.25 85 GLY A CA 1
ATOM 641 C C . GLY A 1 85 ? -12.225 1.850 3.570 1.00 89.25 85 GLY A C 1
ATOM 642 O O . GLY A 1 85 ? -13.047 2.771 3.571 1.00 89.25 85 GLY A O 1
ATOM 643 N N . PRO A 1 86 ? -11.446 1.571 2.506 1.00 94.69 86 PRO A N 1
ATOM 644 C CA . PRO A 1 86 ? -10.507 0.448 2.382 1.00 94.69 86 PRO A CA 1
ATOM 645 C C . PRO A 1 86 ? -9.164 0.700 3.094 1.00 94.69 86 PRO A C 1
ATOM 647 O O . PRO A 1 86 ? -8.676 1.830 3.140 1.00 94.69 86 PRO A O 1
ATOM 650 N N . ILE A 1 87 ? -8.572 -0.360 3.659 1.00 95.19 87 ILE A N 1
ATOM 651 C CA . ILE A 1 87 ? -7.249 -0.349 4.308 1.00 95.19 87 ILE A CA 1
ATOM 652 C C . ILE A 1 87 ? -6.513 -1.637 3.926 1.00 95.19 87 ILE A C 1
ATOM 654 O O . ILE A 1 87 ? -7.058 -2.724 4.114 1.00 95.19 87 ILE A O 1
ATOM 658 N N . VAL A 1 88 ? -5.275 -1.512 3.443 1.00 96.50 88 VAL A N 1
ATOM 659 C CA . VAL A 1 88 ? -4.358 -2.643 3.232 1.00 96.50 88 VAL A CA 1
ATOM 660 C C . VAL A 1 88 ? -3.586 -2.924 4.522 1.00 96.50 88 VAL A C 1
ATOM 662 O O . VAL A 1 88 ? -3.067 -2.004 5.159 1.00 96.50 88 VAL A O 1
ATOM 665 N N . LEU A 1 89 ? -3.530 -4.197 4.916 1.00 95.81 89 LEU A N 1
ATOM 666 C CA . LEU A 1 89 ? -2.816 -4.697 6.092 1.00 95.81 89 LEU A CA 1
ATOM 667 C C . LEU A 1 89 ? -1.999 -5.935 5.701 1.00 95.81 89 LEU A C 1
ATOM 669 O O . LEU A 1 89 ? -2.388 -6.662 4.79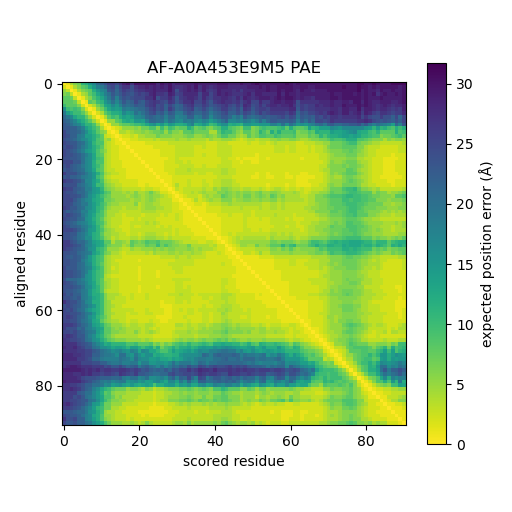2 1.00 95.81 89 LEU A O 1
ATOM 673 N N . GLN A 1 90 ? -0.908 -6.188 6.422 1.00 95.69 90 GLN A N 1
ATOM 674 C CA . GLN A 1 90 ? -0.078 -7.388 6.278 1.00 95.69 90 GLN A CA 1
ATOM 675 C C . GLN A 1 90 ? -0.318 -8.349 7.457 1.00 95.69 90 GLN A C 1
ATOM 677 O O . GLN A 1 90 ? -0.495 -7.885 8.588 1.00 95.69 90 GLN A O 1
ATOM 682 N N . VAL A 1 91 ? -0.342 -9.661 7.177 1.00 94.62 91 VAL A N 1
ATOM 683 C CA . VAL A 1 91 ? -0.543 -10.767 8.144 1.00 94.62 91 VAL A CA 1
ATOM 684 C C . VAL A 1 91 ? 0.788 -11.388 8.548 1.00 94.62 91 VAL A C 1
ATOM 686 O O . VAL A 1 91 ? 1.652 -11.544 7.657 1.00 94.62 91 VAL A O 1
#

pLDDT: mean 80.95, std 17.11, range [37.88, 96.5]

Radius of gyration: 17.25 Å; Cα contacts (8 Å, |Δi|>4)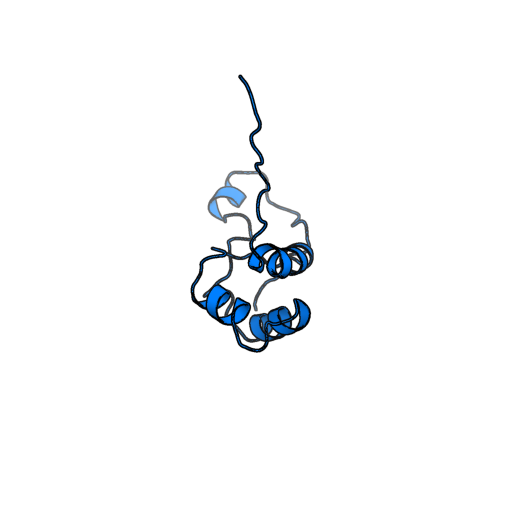: 62; chains: 1; bounding box: 30×57×43 Å

Foldseek 3Di:
DDDDPPPPVPCPVLNVLVVVVVVLAFAWQDSPQPVNVCLCPPPPRDHSVRSVVVVVVDDCVRTGHDQDDDPVVCVVDDNCPDDDDDHDDDD

Mean predicted aligned error: 9.25 Å

Organism: Aegilops tauschii subsp. strangulata (NCBI:txid200361)

=== Feature glossary ===
Key to the feature types in this record:

Secondary structure (8-state, DSSP). Secondary structure is the local, repeating backbone conformation. DSSP classifies it into eight states by reading the hydrogen-bond network: three helix types (H, G, I), two β types (E, B), two non-regular types (T, S), and unstructured coil (-).

Backbone torsions (φ/ψ). Backbone dihedral angles. Every residue except chain termini has a φ (preceding-C → N → Cα → C) and a ψ (N → Cα → C → next-N). They are reported in degrees following the IUPAC sign convention. Secondary structure is essentially a statement about which (φ, ψ) basin each residue occupies.

Predicted aligned error. Predicted Aligned Error (PAE) is an AlphaFold confidence matrix: entry (i, j) is the expected error in the position of residue j, in ångströms, when the prediction is superimposed on the true structure at residue i. Low PAE within a block of residues means that block is internally rigid and well-predicted; high PAE between two blocks means their relative placement is uncertain even if each block individ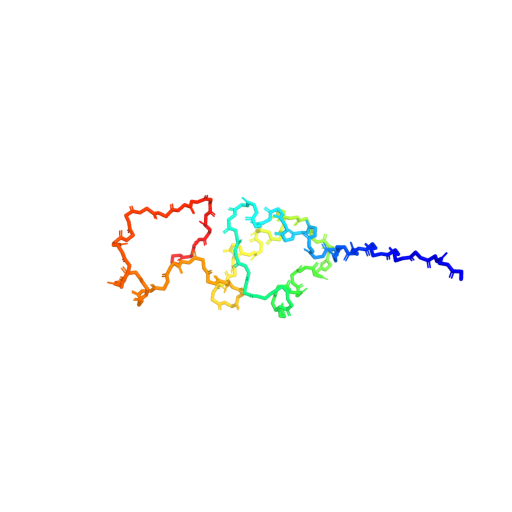ually is confident.

B-factor. B-factor (Debye–Waller factor) reflects atomic displacement in the crystal lattice. It is an experimental observable (units Å²), not a prediction; low values mean the atom is pinned down, high values mean it moves or is heterogeneous across the c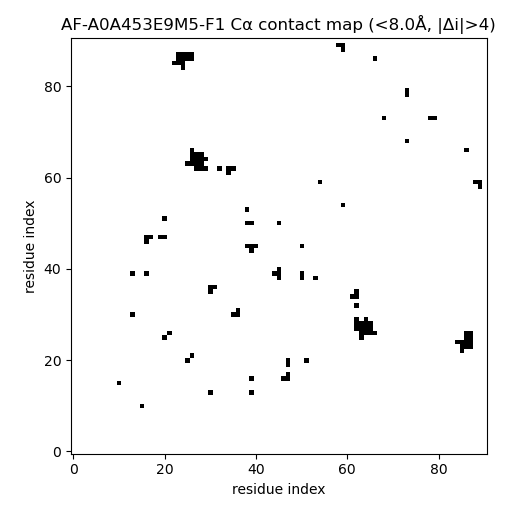rystal.

Secondary structure (3-state, P-SEA). Three-state secondary structure (P-SEA) collapses the eight DSSP classes into helix (a), strand (b), and coil (c). P-SEA assigns these from Cα geometry alone — distances and angles — without requiring backbone oxygens, so it works on any Cα trace.

Sequence. Primary structure: the covalent order of the twenty standard amino acids along the backbone. Two proteins with the same sequence will (almost always) fold to the same structure; two with 30% identity often share a fold but not the details.

pLDDT. pLDDT is the predicted lDDT-Cα score: AlphaFold's confidence that the local environment of each residue (all inter-atomic distances within 15 Å) is correctly placed. It is a per-residue number between 0 and 100, with higher meaning more reliable.

InterPro / GO / CATH / organism. Functional annotations link the protein to curated databases. InterPro entries identify conserved domains and families by matching the sequence against member-database signatures (Pfam, PROSITE, CDD, …). Gene Ontology (GO) terms describe molecular function, biological process, and cellular component in a controlled vocabulary. CATH places the structure in a hierarchical fold classification (Class/Architecture/Topology/Homologous-superfamily). The organism is the source species.

Contact-map, Ramachandran, and PAE plots. Three diagnostic plots accompany the record. The Cα contact map visualizes the tertiary structure as a 2D adjacency matrix (8 Å cutoff, sequence-local contacts suppressed). The Ramachandran plot shows the distribution of backbone (φ, ψ) torsions, with points in the α and β basins reflecting secondary structure content. The PAE plot shows AlphaFold's inter-residue confidence as a color matrix.

mmCIF coordinates. The mmCIF table is the protein's shape written out atom by atom. For each backbone N, Cα, C, and carbonyl O, it records an (x, y, z) coordinate triple in Å plus the residue type, chain letter, and residue number.

Radius of gyration, Cα contacts, bounding box. Three whole-structure scalars: the radius of gyration (RMS distance of Cα from centroid, in Å), the count of Cα–Cα contacts (pairs closer than 8 Å and separated by more than four residues in sequence — i.e. tertiary, not local, contacts), and the bounding-box dimensions. Together they distinguish compact globular folds from extended fibres or disordered chains.

Foldseek 3Di. The Foldseek 3Di string encodes local tertiary geometry as a 20-letter alphabet — one character per residue — derived from the relative positions of nearby Cα atoms. Unlike the amino-acid sequence, 3Di is a direct function of the 3D structure, so two proteins with the same fold have similar 3Di strings even at low sequence identity.

Rendered structure images. Six rendered views show the 3D structure from the faces of a cube — i.e. along ±x, ±y, ±z. Rendering representation is drawn randomly per protein from cartoon (secondary-structure ribbons), sticks (backbone bonds), or molecular surface; coloring is either N→C rainbow (blue at the N-terminus through red at the C-terminus) or one color per chain.

Nearest PDB structures. The Foldseek neighbor list gives the closest experimentally determined structures in the PDB, ranked by structural alignment. TM-score near 1 means near-identical fold; near 0.3 means only rough topology match. This is how one finds what a novel AlphaFold prediction most resembles in the solved-structure universe.

Solvent-accessible surface area. SASA measures how much of the protein is reachable by solvent. It is computed by rolling a water-sized probe over the atomic surface and summing the exposed area (Å²). Per-residue SASA distinguishes core (buried, low SASA) from surface (exposed, high SASA) residues; total SASA is a whole-molecule size measure.